Protein AF-A0A917EVN1-F1 (afdb_monomer_lite)

Organism: Halobacillus andaensis (NCBI:txid1176239)

Structure (mmCIF, N/CA/C/O backbone):
data_AF-A0A917EVN1-F1
#
_entry.id   AF-A0A917EVN1-F1
#
loop_
_atom_site.group_PDB
_atom_site.id
_atom_site.type_symbol
_atom_site.label_atom_id
_atom_site.label_alt_id
_atom_site.label_comp_id
_atom_site.label_asym_id
_atom_site.label_entity_id
_atom_site.label_seq_id
_atom_site.pdbx_PDB_ins_code
_atom_site.Cartn_x
_atom_site.Cartn_y
_atom_site.Cartn_z
_atom_site.occupancy
_atom_site.B_iso_or_equiv
_atom_site.auth_seq_id
_atom_site.auth_comp_id
_atom_site.auth_asym_id
_atom_site.auth_atom_id
_atom_site.pdbx_PDB_model_num
ATOM 1 N N . MET A 1 1 ? -3.415 9.814 3.599 1.00 65.75 1 MET A N 1
ATOM 2 C CA . MET A 1 1 ? -2.871 8.723 4.441 1.00 65.75 1 MET A CA 1
ATOM 3 C C . MET A 1 1 ? -1.347 8.752 4.294 1.00 65.75 1 MET A C 1
ATOM 5 O O . MET A 1 1 ? -0.891 9.515 3.446 1.00 65.75 1 MET A O 1
ATOM 9 N N . PRO A 1 2 ? -0.537 8.062 5.118 1.00 74.00 2 PRO A N 1
ATOM 10 C CA . PRO A 1 2 ? 0.903 8.026 4.878 1.00 74.00 2 PRO A CA 1
ATOM 11 C C . PRO A 1 2 ? 1.221 7.340 3.540 1.00 74.00 2 PRO A C 1
ATOM 13 O O . PRO A 1 2 ? 0.529 6.421 3.099 1.00 74.00 2 PRO A O 1
ATOM 16 N N . THR A 1 3 ? 2.249 7.838 2.866 1.00 75.50 3 THR A N 1
ATOM 17 C CA . THR A 1 3 ? 2.770 7.289 1.613 1.00 75.50 3 THR A CA 1
ATOM 18 C C . THR A 1 3 ? 4.102 6.614 1.885 1.00 75.50 3 THR A C 1
ATOM 20 O O . THR A 1 3 ? 4.971 7.186 2.533 1.00 75.50 3 THR A O 1
ATOM 23 N N . PHE A 1 4 ? 4.253 5.396 1.380 1.00 82.81 4 PHE A N 1
ATOM 24 C CA . PHE A 1 4 ? 5.453 4.576 1.504 1.00 82.81 4 PHE A CA 1
ATOM 25 C C . PHE A 1 4 ? 5.994 4.262 0.116 1.00 82.81 4 PHE A C 1
ATOM 27 O O . PHE A 1 4 ? 5.254 4.298 -0.863 1.00 82.81 4 PHE A O 1
ATOM 34 N N . ILE A 1 5 ? 7.276 3.943 0.006 1.00 83.56 5 ILE A N 1
ATOM 35 C CA . ILE A 1 5 ? 7.880 3.580 -1.278 1.00 83.56 5 ILE A CA 1
ATOM 36 C C . ILE A 1 5 ? 7.897 2.061 -1.378 1.00 83.56 5 ILE A C 1
ATOM 38 O O . ILE A 1 5 ? 8.452 1.398 -0.511 1.00 83.56 5 ILE A O 1
ATOM 42 N N . ALA A 1 6 ? 7.324 1.490 -2.431 1.00 85.69 6 ALA A N 1
ATOM 43 C CA . ALA A 1 6 ? 7.447 0.067 -2.708 1.00 85.69 6 ALA A CA 1
ATOM 44 C C . ALA A 1 6 ? 8.931 -0.293 -2.885 1.00 85.69 6 ALA A C 1
ATOM 46 O O . ALA A 1 6 ? 9.628 0.283 -3.711 1.00 85.69 6 ALA A O 1
ATOM 47 N N . ASN A 1 7 ? 9.441 -1.229 -2.099 1.00 85.88 7 ASN A N 1
ATOM 48 C CA . ASN A 1 7 ? 10.773 -1.809 -2.261 1.00 85.88 7 ASN A CA 1
ATOM 49 C C . ASN A 1 7 ? 10.738 -3.040 -3.180 1.00 85.88 7 ASN A C 1
ATOM 51 O O . ASN A 1 7 ? 11.753 -3.400 -3.765 1.00 85.88 7 ASN A O 1
ATOM 55 N N . ASP A 1 8 ? 9.561 -3.654 -3.323 1.00 83.50 8 ASP A N 1
ATOM 56 C CA . ASP A 1 8 ? 9.310 -4.848 -4.128 1.00 83.50 8 ASP A CA 1
ATOM 57 C C . ASP A 1 8 ? 8.019 -4.693 -4.954 1.00 83.50 8 ASP A C 1
ATOM 59 O O . ASP A 1 8 ? 7.275 -3.724 -4.781 1.00 83.50 8 ASP A O 1
ATOM 63 N N . TYR A 1 9 ? 7.727 -5.638 -5.852 1.00 84.81 9 TYR A N 1
ATOM 64 C CA . TYR A 1 9 ? 6.449 -5.648 -6.566 1.00 84.81 9 TYR A CA 1
ATOM 65 C C . TYR A 1 9 ? 5.290 -5.931 -5.601 1.00 84.81 9 TYR A C 1
ATOM 67 O O . TYR A 1 9 ? 5.231 -6.975 -4.944 1.00 84.81 9 TYR A O 1
ATOM 75 N N . LEU A 1 10 ? 4.340 -5.002 -5.534 1.00 82.50 10 LEU A N 1
ATOM 76 C CA . LEU A 1 10 ? 3.217 -5.036 -4.601 1.00 82.50 10 LEU A CA 1
ATOM 77 C C . LEU A 1 10 ? 1.900 -4.944 -5.349 1.00 82.50 10 LEU A C 1
ATOM 79 O O . LEU A 1 10 ? 1.761 -4.147 -6.265 1.00 82.50 10 LEU A O 1
ATOM 83 N N . VAL A 1 11 ? 0.902 -5.720 -4.941 1.00 81.31 11 VAL A N 1
ATOM 84 C CA . VAL A 1 11 ? -0.452 -5.557 -5.476 1.00 81.31 11 VAL A CA 1
ATOM 85 C C . VAL A 1 11 ? -1.238 -4.682 -4.519 1.00 81.31 11 VAL A C 1
ATOM 87 O O . VAL A 1 11 ? -1.513 -5.082 -3.389 1.00 81.31 11 VAL A O 1
ATOM 90 N N . LYS A 1 12 ? -1.611 -3.493 -4.980 1.00 75.19 12 LYS A N 1
ATOM 91 C CA . LYS A 1 12 ? -2.432 -2.549 -4.232 1.00 75.19 12 LYS A CA 1
ATOM 92 C C . LYS A 1 12 ? -3.672 -2.202 -5.049 1.00 75.19 12 LYS A C 1
ATOM 94 O O . LYS A 1 12 ? -3.551 -1.819 -6.207 1.00 75.19 12 LYS A O 1
ATOM 99 N N . ASP A 1 13 ? -4.859 -2.372 -4.465 1.00 74.81 13 ASP A N 1
ATOM 100 C CA . ASP A 1 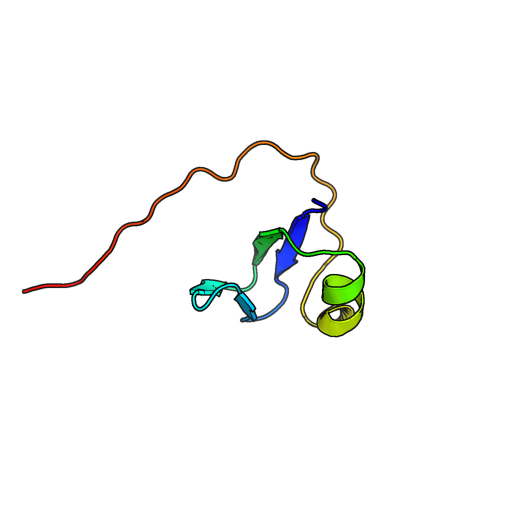13 ? -6.147 -2.122 -5.140 1.00 74.81 13 ASP A CA 1
ATOM 101 C C . ASP A 1 13 ? -6.282 -2.853 -6.495 1.00 74.81 13 ASP A C 1
ATOM 103 O O . ASP A 1 13 ? -6.837 -2.337 -7.463 1.00 74.81 13 ASP A O 1
ATOM 107 N N . GLY A 1 14 ? -5.710 -4.060 -6.597 1.00 80.38 14 GLY A N 1
ATOM 108 C CA . GLY A 1 14 ? -5.689 -4.843 -7.839 1.00 80.38 14 GLY A CA 1
ATOM 109 C C . GLY A 1 14 ? -4.733 -4.315 -8.917 1.00 80.38 14 GLY A C 1
ATOM 110 O O . GLY A 1 14 ? -4.672 -4.887 -10.003 1.00 80.38 14 GLY A O 1
ATOM 111 N N . LYS A 1 15 ? -3.960 -3.262 -8.631 1.00 79.69 15 LYS A N 1
ATOM 112 C CA . LYS A 1 15 ? -2.878 -2.767 -9.486 1.00 79.69 15 LYS A CA 1
ATOM 113 C C . LYS A 1 15 ? -1.538 -3.274 -8.978 1.00 79.69 15 LYS A C 1
ATOM 115 O O . LYS A 1 15 ? -1.249 -3.215 -7.785 1.00 79.69 15 LYS A O 1
ATOM 120 N N . VAL A 1 16 ? -0.712 -3.757 -9.899 1.00 83.81 16 VAL A N 1
ATOM 121 C CA . VAL A 1 16 ? 0.685 -4.076 -9.604 1.00 83.81 16 VAL A CA 1
ATOM 122 C C . VAL A 1 16 ? 1.455 -2.763 -9.537 1.00 83.81 16 VAL A C 1
ATOM 124 O O . VAL A 1 16 ? 1.457 -1.985 -10.488 1.00 83.81 16 VAL A O 1
ATOM 127 N N . VAL A 1 17 ? 2.085 -2.521 -8.401 1.00 82.00 17 VAL A N 1
ATOM 128 C CA . VAL A 1 17 ? 2.985 -1.410 -8.149 1.00 82.00 17 VAL A CA 1
ATOM 129 C C . VAL A 1 17 ? 4.406 -1.941 -8.181 1.00 82.00 17 VAL A C 1
ATOM 131 O O . VA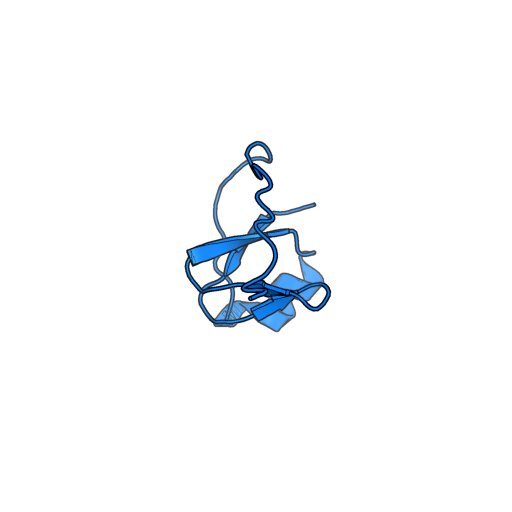L A 1 17 ? 4.735 -2.906 -7.493 1.00 82.00 17 VAL A O 1
ATOM 134 N N . SER A 1 18 ? 5.234 -1.318 -9.007 1.00 82.81 18 SER A N 1
ATOM 135 C CA . SER A 1 18 ? 6.640 -1.671 -9.150 1.00 82.81 18 SER A CA 1
ATOM 136 C C . SER A 1 18 ? 7.470 -1.171 -7.964 1.00 82.81 18 SER A C 1
ATOM 138 O O . SER A 1 18 ? 7.130 -0.148 -7.364 1.00 82.81 18 SER A O 1
ATOM 140 N N . PRO A 1 19 ? 8.599 -1.824 -7.651 1.00 86.19 19 PRO A N 1
ATOM 141 C CA . PRO A 1 19 ? 9.565 -1.274 -6.712 1.00 86.19 19 PRO A CA 1
ATOM 142 C C . PRO A 1 19 ? 10.056 0.104 -7.185 1.00 86.19 19 PRO A C 1
ATOM 144 O O . PRO A 1 19 ? 10.276 0.327 -8.375 1.00 86.19 19 PRO A O 1
ATOM 147 N N . GLY A 1 20 ? 10.212 1.037 -6.253 1.00 80.00 20 GLY A N 1
ATOM 148 C CA . GLY A 1 20 ? 10.542 2.442 -6.487 1.00 80.00 20 GLY A CA 1
ATOM 149 C C . GLY A 1 20 ? 9.331 3.361 -6.663 1.00 80.00 20 GLY A C 1
ATOM 150 O O . GLY A 1 20 ? 9.519 4.573 -6.718 1.00 80.00 20 GLY A O 1
ATOM 151 N N . HIS A 1 21 ? 8.106 2.828 -6.725 1.00 81.25 21 HIS A N 1
ATOM 152 C CA . HIS A 1 21 ? 6.890 3.643 -6.775 1.00 81.25 21 HIS A CA 1
ATOM 153 C C . HIS A 1 21 ? 6.330 3.960 -5.389 1.00 81.25 21 HIS A C 1
ATOM 155 O O . HIS A 1 21 ? 6.358 3.137 -4.477 1.00 81.25 21 HIS A O 1
ATOM 161 N N . GLU A 1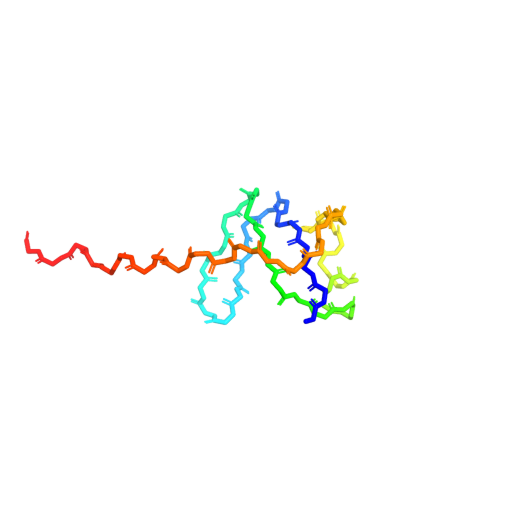 22 ? 5.741 5.144 -5.261 1.00 78.94 22 GLU A N 1
ATOM 162 C CA . GLU A 1 22 ? 5.011 5.555 -4.066 1.00 78.94 22 GLU A CA 1
ATOM 163 C C . GLU A 1 22 ? 3.646 4.859 -3.981 1.00 78.94 22 GLU A C 1
ATOM 165 O O . GLU A 1 22 ? 2.875 4.811 -4.945 1.00 78.94 22 GLU A O 1
ATOM 170 N N . ILE A 1 23 ? 3.327 4.347 -2.797 1.00 79.38 23 ILE A N 1
ATOM 171 C CA . ILE A 1 23 ? 2.056 3.726 -2.456 1.00 79.38 23 ILE A CA 1
ATOM 172 C C . ILE A 1 23 ? 1.463 4.359 -1.206 1.00 79.38 23 ILE A C 1
ATOM 174 O O . ILE A 1 23 ? 2.084 4.451 -0.156 1.00 79.38 23 ILE A O 1
ATOM 178 N N . GLU A 1 24 ? 0.205 4.771 -1.302 1.00 82.75 24 GLU A N 1
ATOM 179 C CA . GLU A 1 24 ? -0.530 5.269 -0.136 1.00 82.75 24 GLU A CA 1
ATOM 180 C C . GLU A 1 24 ? -1.114 4.108 0.690 1.00 82.75 24 GLU A C 1
ATOM 182 O O . GLU A 1 24 ? -2.163 3.571 0.348 1.00 82.75 24 GLU A O 1
ATOM 187 N N . ILE A 1 25 ? -0.450 3.675 1.753 1.00 79.81 25 ILE A N 1
ATOM 188 C CA . ILE A 1 25 ? -0.934 2.576 2.600 1.00 79.81 25 ILE A CA 1
ATOM 189 C C . ILE A 1 25 ? -1.014 3.034 4.054 1.00 79.81 25 ILE A C 1
ATOM 191 O O . ILE A 1 25 ? -0.361 3.991 4.454 1.00 79.81 25 ILE A O 1
ATOM 195 N N . THR A 1 26 ? -1.849 2.383 4.859 1.00 82.62 26 THR A N 1
ATOM 196 C CA . THR A 1 26 ? -1.910 2.679 6.296 1.00 82.62 26 THR A CA 1
ATOM 197 C C . THR A 1 26 ? -0.663 2.162 7.004 1.00 82.62 26 THR A C 1
ATOM 199 O O . THR A 1 26 ? -0.014 1.238 6.519 1.00 82.62 26 THR A O 1
ATOM 202 N N . GLU A 1 27 ? -0.359 2.700 8.184 1.00 81.62 27 GLU A N 1
ATOM 203 C CA . GLU A 1 27 ? 0.759 2.222 9.010 1.00 81.62 27 GLU A CA 1
ATOM 204 C C . GLU A 1 27 ? 0.630 0.727 9.340 1.00 81.62 27 GLU A C 1
ATOM 206 O O . GLU A 1 27 ? 1.615 0.005 9.301 1.00 81.62 27 GLU A O 1
ATOM 211 N N . GLU A 1 28 ? -0.589 0.215 9.554 1.00 83.06 28 GLU A N 1
ATOM 212 C CA . GLU A 1 28 ? -0.821 -1.227 9.735 1.00 83.06 28 GLU A CA 1
ATOM 213 C C . GLU A 1 28 ? -0.463 -2.062 8.498 1.00 83.06 28 GLU A C 1
ATOM 215 O O . GLU A 1 28 ? 0.015 -3.192 8.623 1.00 83.06 28 GLU A O 1
ATOM 220 N N . GLN A 1 29 ? -0.719 -1.544 7.293 1.00 80.25 29 GLN A N 1
ATOM 221 C CA . GLN A 1 29 ? -0.326 -2.228 6.062 1.00 80.25 29 GLN A CA 1
ATOM 222 C C . GLN A 1 29 ? 1.170 -2.098 5.804 1.00 80.25 29 GLN A C 1
ATOM 224 O O . GLN A 1 29 ? 1.785 -3.073 5.385 1.00 80.25 29 GLN A O 1
ATOM 229 N N . ALA A 1 30 ? 1.753 -0.938 6.098 1.00 79.75 30 ALA A N 1
ATOM 230 C CA . ALA A 1 30 ? 3.188 -0.728 6.018 1.00 79.75 30 ALA A CA 1
ATOM 231 C C . ALA A 1 30 ? 3.931 -1.649 6.985 1.00 79.75 30 ALA A C 1
ATOM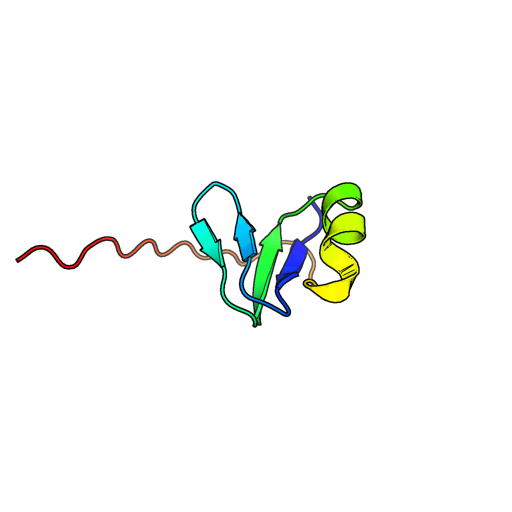 233 O O . ALA A 1 30 ? 4.860 -2.309 6.558 1.00 79.75 30 ALA A O 1
ATOM 234 N N . ALA A 1 31 ? 3.450 -1.823 8.217 1.00 82.56 31 ALA A N 1
ATOM 235 C CA . ALA A 1 31 ? 4.023 -2.759 9.185 1.00 82.56 31 ALA A CA 1
ATOM 236 C C . ALA A 1 31 ? 3.962 -4.221 8.702 1.00 82.56 31 ALA A C 1
ATOM 238 O O . ALA A 1 31 ? 4.881 -5.003 8.925 1.00 82.56 31 ALA A O 1
ATOM 239 N N . LYS A 1 32 ? 2.893 -4.610 7.992 1.00 83.88 32 LYS A N 1
ATOM 240 C CA . LYS A 1 32 ? 2.803 -5.940 7.357 1.00 83.88 32 LYS A CA 1
ATOM 241 C C . LYS A 1 32 ? 3.716 -6.090 6.144 1.00 83.88 32 LYS A C 1
ATOM 243 O O . LYS A 1 32 ? 4.069 -7.210 5.782 1.00 83.88 32 LYS A O 1
ATOM 248 N N . LEU A 1 33 ? 4.033 -4.980 5.491 1.00 81.19 33 LEU A N 1
ATOM 249 C CA . LEU A 1 33 ? 4.818 -4.918 4.270 1.00 81.19 33 LEU A CA 1
ATOM 250 C C . LEU A 1 33 ? 6.195 -4.297 4.517 1.00 81.19 33 LEU A C 1
ATOM 252 O O . LEU A 1 33 ? 6.824 -3.932 3.541 1.00 81.19 33 LEU A O 1
ATOM 256 N N . GLU A 1 34 ? 6.669 -4.197 5.762 1.00 78.06 34 GLU A N 1
ATOM 257 C CA . GLU A 1 34 ? 7.863 -3.420 6.149 1.00 78.06 34 GLU A CA 1
ATOM 258 C C . GLU A 1 34 ? 9.116 -3.865 5.380 1.00 78.06 34 GLU A C 1
ATOM 260 O O . GLU A 1 34 ? 9.955 -3.063 4.998 1.00 78.06 34 GLU A O 1
ATOM 265 N N . ASP A 1 35 ? 9.201 -5.150 5.043 1.00 82.62 35 ASP A N 1
ATOM 266 C CA . ASP A 1 35 ? 10.269 -5.708 4.204 1.00 82.62 35 ASP A CA 1
ATOM 267 C C . ASP A 1 35 ? 10.152 -5.283 2.718 1.00 82.62 35 ASP A C 1
ATOM 269 O O . ASP A 1 35 ? 11.134 -5.080 1.995 1.00 82.62 35 ASP A O 1
ATOM 273 N N . LYS A 1 36 ? 8.913 -5.088 2.261 1.00 81.00 36 LYS A N 1
ATOM 274 C CA . LYS A 1 36 ? 8.528 -4.749 0.887 1.00 81.00 36 LYS A CA 1
ATOM 275 C C . LYS A 1 36 ? 8.247 -3.264 0.671 1.00 81.00 36 LYS A C 1
ATOM 277 O O . LYS A 1 36 ? 8.017 -2.882 -0.475 1.00 81.00 36 LYS A O 1
ATOM 282 N N . VAL A 1 37 ? 8.250 -2.429 1.706 1.00 82.50 37 VAL A N 1
ATOM 283 C CA . VAL A 1 37 ? 8.043 -0.979 1.618 1.00 82.50 37 VAL A CA 1
ATOM 284 C C . VAL A 1 37 ? 9.119 -0.257 2.410 1.00 82.50 37 VAL A C 1
ATOM 286 O O . VAL A 1 37 ? 9.589 -0.744 3.422 1.00 82.50 37 VAL A O 1
ATOM 289 N N . LYS A 1 38 ? 9.531 0.911 1.944 1.00 81.25 38 LYS A N 1
ATOM 290 C CA . LYS A 1 38 ? 10.471 1.788 2.633 1.00 81.25 38 LYS A CA 1
ATOM 291 C C . LYS A 1 38 ? 9.740 3.019 3.131 1.00 81.25 38 LYS A C 1
ATOM 293 O O . LYS A 1 38 ? 8.894 3.571 2.417 1.00 81.25 38 LYS A O 1
ATOM 298 N N . ASP A 1 39 ? 10.120 3.470 4.320 1.00 70.44 39 ASP A N 1
ATOM 299 C CA . ASP A 1 39 ? 9.699 4.743 4.897 1.00 70.44 39 ASP A CA 1
ATOM 300 C C . ASP A 1 39 ? 10.262 5.883 4.038 1.00 70.44 39 ASP A C 1
ATOM 302 O O . ASP A 1 39 ? 11.409 6.312 4.170 1.00 70.44 39 ASP A O 1
ATOM 306 N N . GLY A 1 40 ? 9.471 6.322 3.063 1.00 57.72 40 GLY A N 1
ATOM 307 C CA . GLY A 1 40 ? 9.803 7.447 2.204 1.00 57.72 40 GLY A CA 1
ATOM 308 C C . GLY A 1 40 ? 9.347 8.747 2.861 1.00 57.72 40 GLY A C 1
ATOM 309 O O . GLY A 1 40 ? 8.155 8.890 3.133 1.00 57.72 40 GLY A O 1
ATOM 310 N N . PRO A 1 41 ? 10.232 9.725 3.108 1.00 48.81 41 PRO A N 1
ATOM 311 C CA . PRO A 1 41 ? 9.815 11.004 3.651 1.00 48.81 41 PRO A CA 1
ATOM 312 C C . PRO A 1 41 ? 9.247 11.855 2.517 1.00 48.81 41 PRO A C 1
ATOM 314 O O . PRO A 1 41 ? 10.003 12.566 1.866 1.00 48.81 41 PRO A O 1
ATOM 317 N N . VAL A 1 42 ? 7.936 11.825 2.270 1.00 47.28 42 VAL A N 1
ATOM 318 C CA . VAL A 1 42 ? 7.315 12.857 1.425 1.00 47.28 42 VAL A CA 1
ATOM 319 C C . VAL A 1 42 ? 5.923 13.256 1.923 1.00 47.28 42 VAL A C 1
ATOM 321 O O . VAL A 1 42 ? 5.012 12.427 1.972 1.00 47.28 42 VAL A O 1
ATOM 324 N N . PRO A 1 43 ? 5.716 14.536 2.288 1.00 43.78 43 PRO A N 1
ATOM 325 C CA . PRO A 1 43 ? 4.381 15.072 2.474 1.00 43.78 43 PRO A CA 1
ATOM 326 C C . PRO A 1 43 ? 3.671 15.113 1.117 1.00 43.78 43 PRO A C 1
ATOM 328 O O . PRO A 1 43 ? 3.969 15.948 0.271 1.00 43.78 43 PRO A O 1
ATOM 331 N N . SER A 1 44 ? 2.739 14.178 0.932 1.00 47.94 44 SER A N 1
ATOM 332 C CA . SER A 1 44 ? 1.481 14.309 0.190 1.00 47.94 44 SER A CA 1
ATOM 333 C C . SER A 1 44 ? 1.398 15.513 -0.764 1.00 47.94 44 SER A C 1
ATOM 335 O O . SER A 1 44 ? 0.871 16.556 -0.381 1.00 47.94 44 SER A O 1
ATOM 337 N N . SER A 1 45 ? 1.928 15.388 -1.988 1.00 46.41 45 SER A N 1
ATOM 338 C CA . SER A 1 45 ? 1.532 16.163 -3.184 1.00 46.41 45 SER A CA 1
ATOM 339 C C . SER A 1 45 ? 2.418 15.812 -4.387 1.00 46.41 45 SER A C 1
ATOM 341 O O . SER A 1 45 ? 3.333 16.571 -4.662 1.00 46.41 45 SER A O 1
ATOM 343 N N . THR A 1 46 ? 2.152 14.706 -5.106 1.00 46.03 46 THR A N 1
ATOM 344 C CA . THR A 1 46 ? 2.377 14.569 -6.578 1.00 46.03 46 THR A CA 1
ATOM 345 C C . THR A 1 46 ? 2.061 13.171 -7.143 1.00 46.03 46 THR A C 1
ATOM 347 O O . THR A 1 46 ? 2.769 12.680 -8.018 1.00 46.03 46 THR A O 1
ATOM 350 N N . VAL A 1 47 ? 0.945 12.530 -6.771 1.00 44.91 47 VAL A N 1
ATOM 351 C CA . VAL A 1 47 ? 0.438 11.418 -7.604 1.00 44.91 47 VAL A CA 1
ATOM 352 C C . VAL A 1 47 ? -0.239 12.016 -8.840 1.00 44.91 47 VAL A C 1
ATOM 354 O O . VAL A 1 47 ? -1.460 12.177 -8.900 1.00 44.91 47 VAL A O 1
ATOM 357 N N . LYS A 1 48 ? 0.569 12.399 -9.837 1.00 43.69 48 LYS A N 1
ATOM 358 C CA . LYS A 1 48 ? 0.079 12.562 -11.205 1.00 43.69 48 LYS A CA 1
ATOM 359 C C . LYS A 1 48 ? -0.238 11.175 -11.751 1.00 43.69 48 LYS A C 1
ATOM 361 O O . LYS A 1 48 ? 0.630 10.375 -12.072 1.00 43.69 48 LYS A O 1
ATOM 366 N N . LYS A 1 49 ? -1.539 10.936 -11.779 1.00 52.91 49 LYS A N 1
ATOM 367 C CA . LYS A 1 49 ? -2.268 9.941 -12.548 1.00 52.91 49 LYS A CA 1
ATOM 368 C C . LYS A 1 49 ? -1.845 9.956 -14.027 1.00 52.91 49 LYS A C 1
ATOM 370 O O . LYS A 1 49 ? -2.037 10.964 -14.690 1.00 52.91 49 LYS A O 1
ATOM 375 N N . GLU A 1 50 ? -1.365 8.819 -14.508 1.00 44.19 50 GLU A N 1
ATOM 376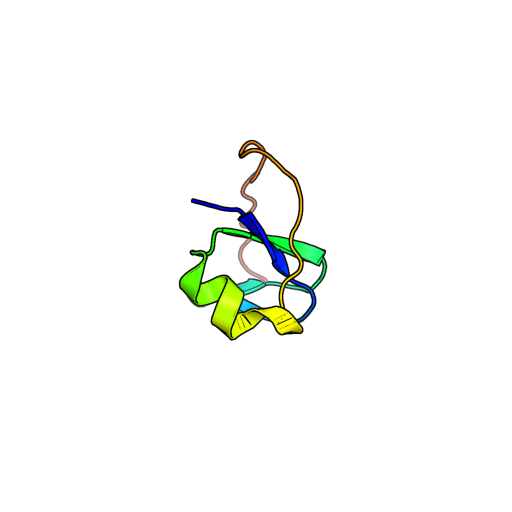 C CA . GLU A 1 50 ? -1.516 8.264 -15.866 1.00 44.19 50 GLU A CA 1
ATOM 377 C C . GLU A 1 50 ? -1.322 6.754 -15.621 1.00 44.19 50 GLU A 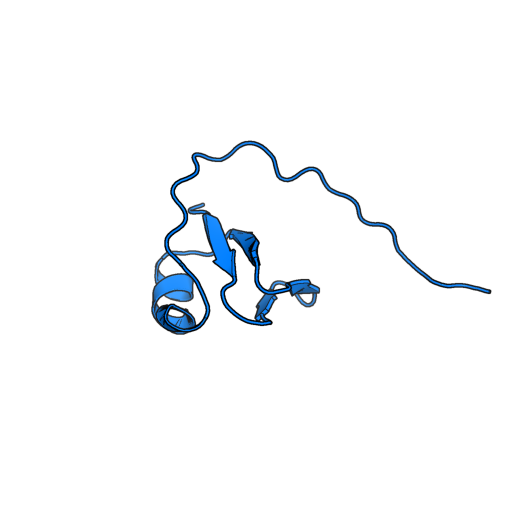C 1
ATOM 379 O O . GLU A 1 50 ? -0.257 6.330 -15.197 1.00 44.19 50 GLU A O 1
ATOM 384 N N . GLU A 1 51 ? -2.308 5.855 -15.607 1.00 55.69 51 GLU A N 1
ATOM 385 C CA . GLU A 1 51 ? -3.478 5.698 -16.475 1.00 55.69 51 GLU A CA 1
ATOM 386 C C . GLU A 1 51 ? -3.158 5.983 -17.940 1.00 55.69 51 GLU A C 1
ATOM 388 O O . GLU A 1 51 ? -3.778 6.837 -18.554 1.00 55.69 51 GLU A O 1
ATOM 393 N N . GLU A 1 52 ? -2.230 5.212 -18.508 1.00 44.78 52 GLU A N 1
ATOM 394 C CA . GLU A 1 52 ? -2.396 4.794 -19.896 1.00 44.78 52 GLU A CA 1
ATOM 395 C C . GLU A 1 52 ? -2.742 3.305 -19.919 1.00 44.78 52 GLU A C 1
ATOM 397 O O . GLU A 1 52 ? -1.963 2.414 -19.580 1.00 44.78 52 GLU A O 1
ATOM 402 N N . SER A 1 53 ? -4.016 3.083 -20.213 1.00 46.91 53 SER A N 1
ATOM 403 C CA . SER A 1 53 ? -4.628 1.787 -20.424 1.00 46.91 53 SER A CA 1
ATOM 404 C C . SER A 1 53 ? -4.296 1.284 -21.832 1.00 46.91 53 SER A C 1
ATOM 406 O O . SER A 1 53 ? -4.359 2.051 -22.783 1.00 46.91 53 SER A O 1
ATOM 408 N N . ALA A 1 54 ? -4.106 -0.036 -21.932 1.00 47.88 54 ALA A N 1
ATOM 409 C CA . ALA A 1 54 ? -4.293 -0.900 -23.106 1.00 47.88 54 ALA A CA 1
ATOM 410 C C . ALA A 1 54 ? -3.242 -0.889 -24.240 1.00 47.88 54 ALA A C 1
ATOM 412 O O . ALA A 1 54 ? -3.126 0.084 -24.977 1.00 47.88 54 ALA A O 1
ATOM 413 N N . PRO A 1 55 ? -2.661 -2.059 -24.584 1.00 47.47 55 PRO A N 1
ATOM 414 C CA . PRO A 1 55 ? -2.504 -2.419 -25.979 1.00 47.47 55 PRO A CA 1
ATOM 415 C C . PRO A 1 55 ? -3.827 -3.044 -26.447 1.00 47.47 55 PRO A C 1
ATOM 417 O O . PRO A 1 55 ? -4.175 -4.173 -26.104 1.00 47.47 55 PRO A O 1
ATOM 420 N N . SER A 1 56 ? -4.611 -2.296 -27.213 1.00 50.94 56 SER A N 1
ATOM 421 C CA . SER A 1 56 ? -5.659 -2.869 -28.060 1.00 50.94 56 SER A CA 1
ATOM 422 C C . SER A 1 56 ? -5.467 -2.352 -29.473 1.00 50.94 56 SER A C 1
ATOM 424 O O . SER A 1 56 ? -6.019 -1.314 -29.825 1.00 50.94 56 SER A O 1
ATOM 426 N N . LYS A 1 57 ? -4.653 -3.066 -30.257 1.00 45.47 57 LYS A N 1
ATOM 427 C CA . LYS A 1 57 ? -5.022 -3.707 -31.531 1.00 45.47 57 LYS A CA 1
ATOM 428 C C . LYS A 1 57 ? -3.781 -4.211 -32.263 1.00 45.47 57 LYS A C 1
ATOM 430 O O . LYS A 1 57 ? -2.794 -3.452 -32.334 1.00 45.47 57 LYS A O 1
#

Sequence (57 aa):
MPTFIANDYLVKDGKVVSPGHEIEITEEQAAKLEDKVKDGPVPSSTVKKEEESAPSK

pLDDT: mean 70.28, std 15.71, range [43.69, 86.19]

Secondary structure (DSSP, 8-state):
--EEEESS-EEETTEEEPTT-EEE--HHHHHHTTTTEE-----S-------------

Foldseek 3Di:
DAKWFFQAFDQDPNDTDHGRDIDDDDPVVCVVCVVGTHRDDDPDDDPPDDDPDDDDD

Radius of gyration: 12.4 Å; chains: 1; bounding box: 17×22×41 Å